Protein AF-A0A966MVF9-F1 (afdb_monomer_lite)

Structure (mmCIF, N/CA/C/O backbone):
data_AF-A0A966MVF9-F1
#
_entry.id   AF-A0A966MVF9-F1
#
loop_
_atom_site.group_PDB
_atom_site.id
_atom_site.type_symbol
_atom_site.label_atom_id
_atom_site.label_alt_id
_atom_site.label_comp_id
_atom_site.label_asym_id
_atom_site.label_entity_id
_atom_site.label_seq_id
_atom_site.pdbx_PDB_ins_code
_atom_site.Cartn_x
_atom_site.Cartn_y
_atom_site.Cartn_z
_atom_site.occupancy
_atom_site.B_iso_or_equiv
_atom_site.auth_seq_id
_atom_site.auth_comp_id
_atom_site.auth_asym_id
_atom_site.auth_atom_id
_atom_site.pdbx_PDB_model_num
ATOM 1 N N . MET A 1 1 ? -17.960 8.349 -10.274 1.00 30.38 1 MET A N 1
ATOM 2 C CA . MET A 1 1 ? -16.634 8.991 -10.365 1.00 30.38 1 MET A CA 1
ATOM 3 C C . MET A 1 1 ? -15.666 7.931 -10.858 1.00 30.38 1 MET A C 1
ATOM 5 O O . MET A 1 1 ? -14.978 7.306 -10.064 1.00 30.38 1 MET A O 1
ATOM 9 N N . GLU A 1 2 ? -15.721 7.643 -12.158 1.00 24.83 2 GLU A N 1
ATOM 10 C CA . GLU A 1 2 ? -14.693 6.853 -12.833 1.00 24.83 2 GLU A CA 1
ATOM 11 C C . GLU A 1 2 ? -13.454 7.734 -12.934 1.00 24.83 2 GLU A C 1
ATOM 13 O O . GLU A 1 2 ? -13.499 8.817 -13.516 1.00 24.83 2 GLU A O 1
ATOM 18 N N . ILE A 1 3 ? -12.357 7.304 -12.319 1.00 32.25 3 ILE A N 1
ATOM 19 C CA . ILE A 1 3 ? -11.051 7.876 -12.619 1.00 32.25 3 ILE A CA 1
ATOM 20 C C . ILE A 1 3 ? -10.684 7.311 -13.994 1.00 32.25 3 ILE A C 1
ATOM 22 O O . ILE A 1 3 ? -10.166 6.202 -14.096 1.00 32.25 3 ILE A O 1
ATOM 26 N N . CYS A 1 4 ? -11.026 8.047 -15.053 1.00 32.16 4 CYS A N 1
ATOM 27 C CA . CYS A 1 4 ? -10.585 7.763 -16.415 1.00 32.16 4 CYS A CA 1
ATOM 28 C C . CYS A 1 4 ? -9.057 7.904 -16.494 1.00 32.16 4 CYS A C 1
ATOM 30 O O . CYS A 1 4 ? -8.542 8.968 -16.828 1.00 32.16 4 CYS A O 1
ATOM 32 N N . LEU A 1 5 ? -8.320 6.834 -16.194 1.00 40.12 5 LEU A N 1
ATOM 33 C CA . LEU A 1 5 ? -6.911 6.697 -16.561 1.00 40.12 5 LEU A CA 1
ATOM 34 C C . LEU A 1 5 ? -6.837 6.176 -18.001 1.00 40.12 5 LEU A C 1
ATOM 36 O O . LEU A 1 5 ? -6.554 5.009 -18.247 1.00 40.12 5 LEU A O 1
ATOM 40 N N . HIS A 1 6 ? -7.095 7.053 -18.971 1.00 38.47 6 HIS A N 1
ATOM 41 C CA . HIS A 1 6 ? -6.626 6.841 -20.341 1.00 38.47 6 HIS A CA 1
ATOM 42 C C . HIS A 1 6 ? -5.128 7.195 -20.408 1.00 38.47 6 HIS A C 1
ATOM 44 O O . HIS A 1 6 ? -4.750 8.233 -20.939 1.00 38.47 6 HIS A O 1
ATOM 50 N N . PHE A 1 7 ? -4.275 6.336 -19.849 1.00 47.56 7 PHE A N 1
ATOM 51 C CA . PHE A 1 7 ? -2.851 6.253 -20.192 1.00 47.56 7 PHE A CA 1
ATOM 52 C C . PHE A 1 7 ? -2.624 4.830 -20.701 1.00 47.56 7 PHE A C 1
ATOM 54 O O . PHE A 1 7 ? -2.372 3.907 -19.939 1.00 47.56 7 PHE A O 1
ATOM 61 N N . LEU A 1 8 ? -2.842 4.632 -22.001 1.00 51.91 8 LEU A N 1
ATOM 62 C CA . LEU A 1 8 ? -2.945 3.311 -22.636 1.00 51.91 8 LEU A CA 1
ATOM 63 C C . LEU A 1 8 ? -1.617 2.526 -22.722 1.00 51.91 8 LEU A C 1
ATOM 65 O O . LEU A 1 8 ? -1.608 1.495 -23.380 1.00 51.91 8 LEU A O 1
ATOM 69 N N . ALA A 1 9 ? -0.531 2.988 -22.091 1.00 58.84 9 ALA A N 1
ATOM 70 C CA . ALA A 1 9 ? 0.788 2.347 -22.177 1.00 58.84 9 ALA A CA 1
ATOM 71 C C . ALA A 1 9 ? 1.581 2.300 -20.857 1.00 58.84 9 ALA A C 1
ATOM 73 O O . ALA A 1 9 ? 2.733 1.860 -20.837 1.00 58.84 9 ALA A O 1
ATOM 74 N N . GLU A 1 10 ? 1.013 2.822 -19.762 1.00 67.25 10 GLU A N 1
ATOM 75 C CA . GLU A 1 10 ? 1.723 2.958 -18.491 1.00 67.25 10 GLU A CA 1
ATOM 76 C C . GLU A 1 10 ? 0.838 2.493 -17.329 1.00 67.25 10 GLU A C 1
ATOM 78 O O . GLU A 1 10 ? -0.273 2.989 -17.127 1.00 67.25 10 GLU A O 1
ATOM 83 N N . ALA A 1 11 ? 1.334 1.533 -16.549 1.00 81.88 11 ALA A N 1
ATOM 84 C CA . ALA A 1 11 ? 0.628 0.936 -15.422 1.00 81.88 11 ALA A CA 1
ATOM 85 C C . ALA A 1 11 ? 1.346 1.224 -14.101 1.00 81.88 11 ALA A C 1
ATOM 87 O O . ALA A 1 11 ? 2.561 1.061 -13.981 1.00 81.88 11 ALA A O 1
ATOM 88 N N . TRP A 1 12 ? 0.576 1.603 -13.079 1.00 82.38 12 TRP A N 1
ATOM 89 C CA . TRP A 1 12 ? 1.078 1.715 -11.712 1.00 82.38 12 TRP A CA 1
ATOM 90 C C . TRP A 1 12 ? 1.088 0.344 -11.037 1.00 82.38 12 TRP A C 1
ATOM 92 O O . TRP A 1 12 ? 0.037 -0.254 -10.802 1.00 82.38 12 TRP A O 1
ATOM 102 N N . VAL A 1 13 ? 2.274 -0.131 -10.674 1.00 86.06 13 VAL A N 1
ATOM 103 C CA . VAL A 1 13 ? 2.489 -1.400 -9.978 1.00 86.06 13 VAL A CA 1
ATOM 104 C C . VAL A 1 13 ? 2.885 -1.114 -8.535 1.00 86.06 13 VAL A C 1
ATOM 106 O O . VAL A 1 13 ? 3.784 -0.320 -8.259 1.00 86.06 13 VAL A O 1
ATOM 109 N N . LEU A 1 14 ? 2.213 -1.758 -7.578 1.00 83.12 14 LEU A N 1
ATOM 110 C CA . LEU A 1 14 ? 2.594 -1.646 -6.173 1.00 83.12 14 LEU A CA 1
ATOM 111 C C . LEU A 1 14 ? 3.927 -2.370 -5.947 1.00 83.12 14 LEU A C 1
ATOM 113 O O . LEU A 1 14 ? 3.969 -3.599 -5.939 1.00 83.12 14 LEU A O 1
ATOM 117 N N . ARG A 1 15 ? 5.001 -1.614 -5.704 1.00 84.12 15 ARG A N 1
ATOM 118 C CA . ARG A 1 15 ? 6.316 -2.178 -5.377 1.00 84.12 15 ARG A CA 1
ATOM 119 C C . ARG A 1 15 ? 6.347 -2.695 -3.941 1.00 84.12 15 ARG A C 1
ATOM 121 O O . ARG A 1 15 ? 6.833 -3.795 -3.684 1.00 84.12 15 ARG A O 1
ATOM 128 N N . GLN A 1 16 ? 5.876 -1.894 -2.985 1.00 86.19 16 GLN A N 1
ATOM 129 C CA . GLN A 1 16 ? 5.868 -2.264 -1.565 1.00 86.19 16 GLN A CA 1
ATOM 130 C C . GLN A 1 16 ? 4.913 -1.411 -0.731 1.00 86.19 16 GLN A C 1
ATOM 132 O O . GLN A 1 16 ? 4.667 -0.241 -1.033 1.00 86.19 16 GLN A O 1
ATOM 137 N N . VAL A 1 17 ? 4.458 -1.980 0.385 1.00 88.12 17 VAL A N 1
ATOM 138 C CA . VAL A 1 17 ? 3.875 -1.221 1.495 1.00 88.12 17 VAL A CA 1
ATOM 139 C C . VAL A 1 17 ? 5.018 -0.860 2.442 1.00 88.12 17 VAL A C 1
ATOM 141 O O . VAL A 1 17 ? 5.553 -1.727 3.124 1.00 88.12 17 VAL A O 1
ATOM 144 N N . SER A 1 18 ? 5.435 0.404 2.472 1.00 86.56 18 SER A N 1
ATOM 145 C CA . SER A 1 18 ? 6.586 0.834 3.282 1.00 86.56 18 SER A CA 1
ATOM 146 C C . SER A 1 18 ? 6.214 1.140 4.729 1.00 86.56 18 SER A C 1
ATOM 148 O O . SER A 1 18 ? 7.049 1.041 5.626 1.00 86.56 18 SER A O 1
ATOM 150 N N . LYS A 1 19 ? 4.958 1.524 4.979 1.00 88.12 19 LYS A N 1
ATOM 151 C CA . LYS A 1 19 ? 4.466 1.787 6.331 1.00 88.12 19 LYS A CA 1
ATOM 152 C C . LYS A 1 19 ? 2.983 1.482 6.440 1.00 88.12 19 LYS A C 1
ATOM 154 O O . LYS A 1 19 ? 2.181 1.984 5.656 1.00 88.12 19 LYS A O 1
ATOM 159 N N . LEU A 1 20 ? 2.621 0.736 7.477 1.00 91.94 20 LEU A N 1
ATOM 160 C CA . LEU A 1 20 ? 1.240 0.525 7.889 1.00 91.94 20 LEU A CA 1
ATOM 161 C C . LEU A 1 20 ? 1.037 1.173 9.258 1.00 91.94 20 LEU A C 1
ATOM 163 O O . LEU A 1 20 ? 1.489 0.662 10.279 1.00 91.94 20 LEU A O 1
ATOM 167 N N . GLY A 1 21 ? 0.421 2.352 9.264 1.00 91.00 21 GLY A N 1
ATOM 168 C CA . GLY A 1 21 ? 0.056 3.061 10.485 1.00 91.00 21 GLY A CA 1
ATOM 169 C C . GLY A 1 21 ? -1.338 2.679 10.972 1.00 91.00 21 GLY A C 1
ATOM 170 O O . GLY A 1 21 ? -2.039 1.867 10.375 1.00 91.00 21 GLY A O 1
ATOM 171 N N . GLU A 1 22 ? -1.786 3.325 12.045 1.00 93.12 22 GLU A N 1
ATOM 172 C CA . GLU A 1 22 ? -3.137 3.102 12.566 1.00 93.12 22 GLU A CA 1
ATOM 173 C C . GLU A 1 22 ? -4.226 3.630 11.620 1.00 93.12 22 GLU A C 1
ATOM 175 O O . GLU A 1 22 ? -5.301 3.046 11.521 1.00 93.12 22 GLU A O 1
ATOM 180 N N . SER A 1 23 ? -3.938 4.728 10.923 1.00 94.00 23 SER A N 1
ATOM 181 C CA . SER A 1 23 ? -4.888 5.539 10.144 1.00 94.00 23 SER A CA 1
ATOM 182 C C . SER A 1 23 ? -4.366 5.910 8.756 1.00 94.00 23 SER A C 1
ATOM 184 O O . SER A 1 23 ? -5.042 6.611 8.010 1.00 94.00 23 SER A O 1
ATOM 186 N N . SER A 1 24 ? -3.164 5.468 8.395 1.00 93.88 24 SER A N 1
ATOM 187 C CA . SER A 1 24 ? -2.565 5.760 7.098 1.00 93.88 24 SER A CA 1
ATOM 188 C C . SER A 1 24 ? -1.695 4.613 6.613 1.00 93.88 24 SER A C 1
ATOM 190 O O . SER A 1 24 ? -1.141 3.861 7.415 1.00 93.88 24 SER A O 1
ATOM 192 N N . ILE A 1 25 ? -1.537 4.530 5.300 1.00 93.94 25 ILE A N 1
ATOM 193 C CA . ILE A 1 25 ? -0.701 3.551 4.615 1.00 93.94 25 ILE A CA 1
ATOM 194 C C . ILE A 1 25 ? 0.247 4.318 3.703 1.00 93.94 25 ILE A C 1
ATOM 196 O O . ILE A 1 25 ? -0.175 5.255 3.028 1.00 93.94 25 ILE A O 1
ATOM 200 N N . THR A 1 26 ? 1.515 3.929 3.681 1.00 92.81 26 THR A N 1
ATOM 201 C CA . THR A 1 26 ? 2.483 4.442 2.715 1.00 92.81 26 THR A CA 1
ATOM 202 C C . THR A 1 26 ? 2.818 3.343 1.718 1.00 92.81 26 THR A C 1
ATOM 204 O O . THR A 1 26 ? 3.240 2.250 2.101 1.00 92.81 26 THR A O 1
ATOM 207 N N . PHE A 1 27 ? 2.635 3.650 0.441 1.00 90.44 27 PHE A N 1
ATOM 208 C CA . PHE A 1 27 ? 2.973 2.799 -0.686 1.00 90.44 27 PHE A CA 1
ATOM 209 C C . PHE A 1 27 ? 4.170 3.379 -1.425 1.00 90.44 27 PHE A C 1
ATOM 211 O O . PHE A 1 27 ? 4.288 4.595 -1.571 1.00 90.44 27 PHE A O 1
ATOM 218 N N . VAL A 1 28 ? 5.022 2.500 -1.932 1.00 89.5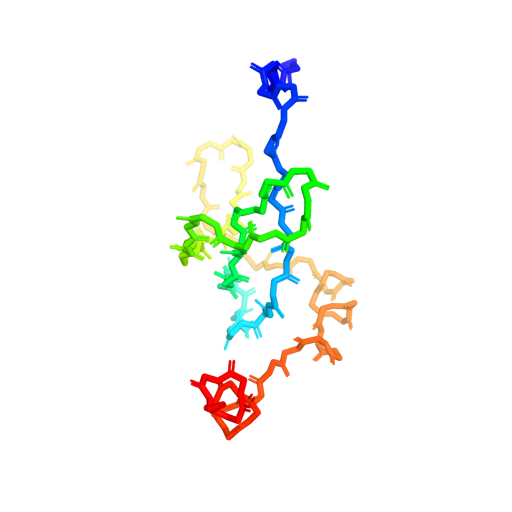0 28 VAL A N 1
ATOM 219 C CA . VAL A 1 28 ? 5.949 2.834 -3.012 1.00 89.50 28 VAL A CA 1
ATOM 220 C C . VAL A 1 28 ? 5.439 2.116 -4.250 1.00 89.50 28 VAL A C 1
ATOM 222 O O . VAL A 1 28 ? 5.174 0.912 -4.202 1.00 89.50 28 VAL A O 1
ATOM 225 N N . MET A 1 29 ? 5.254 2.864 -5.327 1.00 89.56 29 MET A N 1
ATOM 226 C CA . MET A 1 29 ? 4.681 2.381 -6.575 1.00 89.56 29 MET A CA 1
ATOM 227 C C . MET A 1 29 ? 5.612 2.699 -7.732 1.00 89.56 29 MET A C 1
ATOM 229 O O . MET A 1 29 ? 6.215 3.771 -7.766 1.00 89.56 29 MET A O 1
ATOM 233 N N . ASP A 1 30 ? 5.671 1.782 -8.683 1.00 90.25 30 ASP A N 1
ATOM 234 C CA . ASP A 1 30 ? 6.388 1.955 -9.936 1.00 90.25 30 ASP A CA 1
ATOM 235 C C . ASP A 1 30 ? 5.391 2.308 -11.025 1.00 90.25 30 ASP A C 1
ATOM 237 O O . ASP A 1 30 ? 4.359 1.652 -11.149 1.00 90.25 30 ASP A O 1
ATOM 241 N N . LEU A 1 31 ? 5.699 3.325 -11.818 1.00 88.56 31 LEU A N 1
ATOM 242 C CA . LEU A 1 31 ? 5.066 3.507 -13.112 1.00 88.56 31 LEU A CA 1
ATOM 243 C C . LEU A 1 31 ? 5.884 2.710 -14.117 1.00 88.56 31 LEU A C 1
ATOM 245 O O . LEU A 1 31 ? 7.059 3.017 -14.336 1.00 88.56 31 LEU A O 1
ATOM 249 N N . CYS A 1 32 ? 5.281 1.683 -14.695 1.00 87.31 32 CYS A N 1
ATOM 250 C CA . CYS A 1 32 ? 5.922 0.831 -15.683 1.00 87.31 32 CYS A CA 1
ATOM 251 C C . CYS A 1 32 ? 5.306 1.081 -17.053 1.00 87.31 32 CYS A C 1
ATOM 253 O O . CYS A 1 32 ? 4.086 1.151 -17.169 1.00 87.31 32 CYS A O 1
ATOM 255 N N . HIS A 1 33 ? 6.147 1.178 -18.078 1.00 86.62 33 HIS A N 1
ATOM 256 C CA . HIS A 1 33 ? 5.708 1.090 -19.467 1.00 86.62 33 HIS A CA 1
ATOM 257 C C . HIS A 1 33 ? 5.296 -0.365 -19.777 1.00 86.62 33 HIS A C 1
ATOM 259 O O . HIS A 1 33 ? 5.732 -1.294 -19.095 1.00 86.62 33 HIS A O 1
ATOM 265 N N . ASP A 1 34 ? 4.491 -0.583 -20.818 1.00 84.44 34 ASP A N 1
ATOM 266 C CA . ASP A 1 34 ? 4.067 -1.912 -21.300 1.00 84.44 34 ASP A CA 1
ATOM 267 C C . ASP A 1 34 ? 5.194 -2.944 -21.508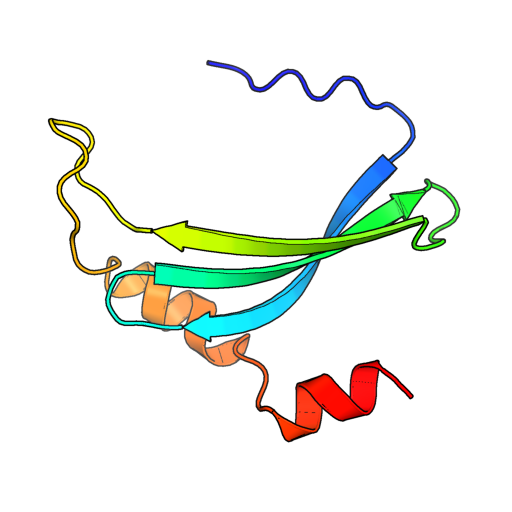 1.00 84.44 34 ASP A C 1
ATOM 269 O O . ASP A 1 34 ? 4.955 -4.146 -21.417 1.00 84.44 34 ASP A O 1
ATOM 273 N N . ASP A 1 35 ? 6.427 -2.503 -21.779 1.00 85.38 35 ASP A N 1
ATOM 274 C CA . ASP A 1 35 ? 7.597 -3.382 -21.922 1.00 85.38 35 ASP A CA 1
ATOM 275 C C . ASP A 1 35 ? 8.168 -3.860 -20.568 1.00 85.38 35 ASP A C 1
ATOM 277 O O . ASP A 1 35 ? 9.172 -4.570 -20.522 1.00 85.38 35 ASP A O 1
ATOM 281 N N . GLY A 1 36 ? 7.527 -3.478 -19.459 1.00 81.12 36 GLY A N 1
ATOM 282 C CA . GLY A 1 36 ? 7.924 -3.797 -18.091 1.00 81.12 36 GLY A CA 1
ATOM 283 C C . GLY A 1 36 ? 8.973 -2.849 -17.510 1.00 81.12 36 GLY A C 1
ATOM 284 O O . GLY A 1 36 ? 9.339 -2.992 -16.342 1.00 81.12 36 GLY A O 1
ATOM 285 N N . ARG A 1 37 ? 9.459 -1.863 -18.275 1.00 87.94 37 ARG A N 1
ATOM 286 C CA . ARG A 1 37 ? 10.447 -0.897 -17.792 1.00 87.94 37 ARG A CA 1
ATOM 287 C C . ARG A 1 37 ? 9.801 0.104 -16.840 1.00 87.94 37 ARG A C 1
ATOM 289 O O . ARG A 1 37 ? 8.877 0.822 -17.216 1.00 87.94 37 ARG A O 1
ATOM 296 N N . THR A 1 38 ? 10.349 0.233 -15.633 1.00 88.75 38 THR A N 1
ATOM 297 C CA . THR A 1 38 ? 9.998 1.332 -14.724 1.00 88.75 38 THR A CA 1
ATOM 298 C C . THR A 1 38 ? 10.455 2.669 -15.310 1.00 88.75 38 THR A C 1
ATOM 300 O O . THR A 1 38 ? 11.645 2.873 -15.546 1.00 88.75 38 THR A O 1
ATOM 303 N N . VAL A 1 39 ? 9.515 3.588 -15.526 1.00 92.75 39 VAL A N 1
ATOM 304 C CA . VAL A 1 39 ? 9.770 4.951 -16.025 1.00 92.75 39 VAL A CA 1
ATOM 305 C C . VAL A 1 39 ? 9.700 6.001 -14.917 1.00 92.75 39 VAL A C 1
ATOM 307 O O . VAL A 1 39 ? 10.311 7.060 -15.036 1.00 92.75 39 VAL A O 1
ATOM 310 N N . ALA A 1 40 ? 9.007 5.701 -13.815 1.00 89.56 40 ALA A N 1
ATOM 311 C CA . ALA A 1 40 ? 8.971 6.548 -12.629 1.00 89.56 40 ALA A CA 1
ATOM 312 C C . ALA A 1 40 ? 8.720 5.730 -11.356 1.00 89.56 40 ALA A C 1
ATOM 314 O O . ALA A 1 40 ? 8.189 4.623 -11.406 1.00 89.56 40 ALA A O 1
ATOM 315 N N . VAL A 1 41 ? 9.061 6.311 -10.205 1.00 89.75 41 VAL A N 1
ATOM 316 C CA . VAL A 1 41 ? 8.738 5.768 -8.881 1.00 89.75 41 VAL A CA 1
ATOM 317 C C . VAL A 1 41 ? 8.024 6.848 -8.079 1.00 89.75 41 VAL A C 1
ATOM 319 O O . VAL A 1 41 ? 8.482 7.989 -8.022 1.00 89.75 41 VAL A O 1
ATOM 322 N N . ALA A 1 42 ? 6.915 6.493 -7.436 1.00 89.25 42 ALA A N 1
ATOM 323 C CA . ALA A 1 42 ? 6.152 7.381 -6.570 1.00 89.25 42 ALA A CA 1
ATOM 324 C C . ALA A 1 42 ? 6.049 6.816 -5.153 1.00 89.25 42 ALA A C 1
ATOM 326 O O . ALA A 1 42 ? 5.861 5.618 -4.946 1.00 89.25 42 ALA A O 1
ATOM 327 N N . THR A 1 43 ? 6.120 7.703 -4.160 1.00 91.06 43 THR A N 1
ATOM 328 C CA . THR A 1 43 ? 5.734 7.389 -2.781 1.00 91.06 43 THR A CA 1
ATOM 329 C C . THR A 1 43 ? 4.383 8.029 -2.501 1.00 91.06 43 THR A C 1
ATOM 331 O O . THR A 1 43 ? 4.257 9.250 -2.554 1.00 91.06 43 THR A O 1
ATOM 334 N N . MET A 1 44 ? 3.376 7.214 -2.195 1.00 91.81 44 MET A N 1
ATOM 335 C CA . MET A 1 44 ? 2.013 7.666 -1.929 1.00 91.81 44 MET A CA 1
ATOM 336 C C . MET A 1 44 ? 1.641 7.407 -0.474 1.00 91.81 44 MET A C 1
ATOM 338 O O . MET A 1 44 ? 1.807 6.299 0.031 1.00 91.81 44 MET A O 1
ATOM 342 N N . VAL A 1 45 ? 1.092 8.418 0.197 1.00 92.75 45 VAL A N 1
ATOM 343 C CA . VAL A 1 45 ? 0.520 8.276 1.539 1.00 92.75 45 VAL A CA 1
ATOM 344 C C . VAL A 1 45 ? -0.995 8.360 1.429 1.00 92.75 45 VAL A C 1
ATOM 346 O O . VAL A 1 45 ? -1.536 9.389 1.037 1.00 92.75 45 VAL A O 1
ATOM 349 N N . VAL A 1 46 ? -1.682 7.284 1.802 1.00 92.88 46 VAL A N 1
ATOM 350 C CA . VAL A 1 46 ? -3.145 7.213 1.842 1.00 92.88 46 VAL A CA 1
ATOM 351 C C . VAL A 1 46 ? -3.600 7.303 3.289 1.00 92.88 46 VAL A C 1
ATOM 353 O O . VAL A 1 46 ? -3.142 6.536 4.135 1.00 92.88 46 VAL A O 1
ATOM 356 N N . VAL A 1 47 ? -4.506 8.231 3.587 1.00 93.94 47 VAL A N 1
ATOM 357 C CA . VAL A 1 47 ? -5.056 8.440 4.933 1.00 93.94 47 VAL A CA 1
ATOM 358 C C . VAL A 1 47 ? -6.511 7.989 4.959 1.00 93.94 47 VAL A C 1
ATOM 360 O O . VAL A 1 47 ? -7.297 8.346 4.086 1.00 93.94 47 VAL A O 1
ATOM 363 N N . CYS A 1 48 ? -6.878 7.202 5.968 1.00 95.19 48 CYS A N 1
ATOM 364 C CA . CYS A 1 48 ? -8.257 6.803 6.192 1.00 95.19 48 CYS A CA 1
ATOM 365 C C . CYS A 1 48 ? -9.022 7.954 6.843 1.00 95.19 48 CYS A C 1
ATOM 367 O O . CYS A 1 48 ? -8.668 8.433 7.924 1.00 95.19 48 CYS A O 1
ATOM 369 N N . VAL A 1 49 ? -10.083 8.380 6.174 1.00 95.19 49 VAL A N 1
ATOM 370 C CA . VAL A 1 49 ? -10.911 9.515 6.570 1.00 95.19 49 VAL A CA 1
ATOM 371 C C . VAL A 1 49 ? -12.385 9.135 6.522 1.00 95.19 49 VAL A C 1
ATOM 373 O O . VAL A 1 49 ? -12.771 8.172 5.855 1.00 95.19 49 VAL A O 1
ATOM 376 N N . THR A 1 50 ? -13.218 9.853 7.264 1.00 93.75 50 THR A N 1
ATOM 377 C CA . THR A 1 50 ? -14.669 9.824 7.080 1.00 93.75 50 THR A CA 1
ATOM 378 C C . THR A 1 50 ? -15.024 10.516 5.767 1.00 93.75 50 THR A C 1
ATOM 380 O O . THR A 1 50 ? -14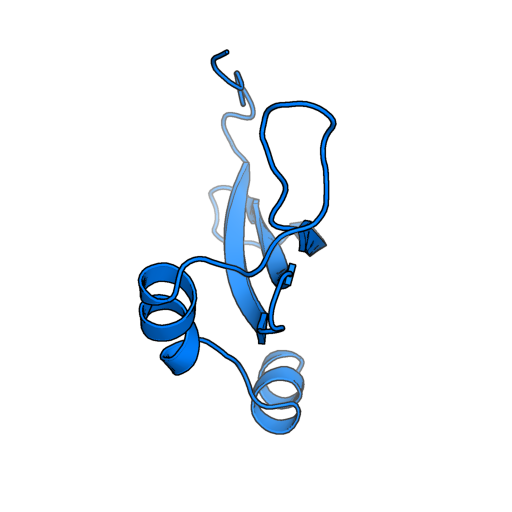.376 11.485 5.379 1.00 93.75 50 THR A O 1
ATOM 383 N N . VAL A 1 51 ? -16.044 10.012 5.067 1.00 88.69 51 VAL A N 1
ATOM 384 C CA . VAL A 1 51 ? -16.513 10.633 3.813 1.00 88.69 51 VAL A CA 1
ATOM 385 C C . VAL A 1 51 ? -17.077 12.023 4.093 1.00 88.69 51 VAL A C 1
ATOM 387 O O . VAL A 1 51 ? -16.838 12.956 3.334 1.00 88.69 51 VAL A O 1
ATOM 390 N N . ASP A 1 52 ? -17.775 12.162 5.219 1.00 89.50 52 ASP A N 1
ATOM 391 C CA . ASP A 1 52 ? -18.228 13.453 5.709 1.00 89.50 52 ASP A CA 1
ATOM 392 C C . ASP A 1 52 ? -17.092 14.163 6.460 1.00 89.50 52 ASP A C 1
ATOM 394 O O . ASP A 1 52 ? -16.476 13.591 7.366 1.00 89.50 52 ASP A O 1
ATOM 398 N N . GLY A 1 53 ? -16.765 15.384 6.040 1.00 84.94 53 GLY A N 1
ATOM 399 C CA . GLY A 1 53 ? -15.771 16.249 6.683 1.00 84.94 53 GLY A CA 1
ATOM 400 C C . GLY A 1 53 ? -14.301 15.810 6.612 1.00 84.94 53 GLY A C 1
ATOM 401 O O . GLY A 1 53 ? -13.461 16.493 7.191 1.00 84.94 53 GLY A O 1
ATOM 402 N N . PHE A 1 54 ? -13.962 14.703 5.935 1.00 89.62 54 PHE A N 1
ATOM 403 C CA . PHE A 1 54 ? -12.584 14.190 5.807 1.00 89.62 54 PHE A CA 1
ATOM 404 C C . PHE A 1 54 ? -11.848 14.015 7.152 1.00 89.62 54 PHE A C 1
ATOM 406 O O . PHE A 1 54 ? -10.620 14.106 7.237 1.00 89.62 54 PHE A O 1
ATOM 413 N N . GLY A 1 55 ? -12.597 13.729 8.220 1.00 93.38 55 GLY A N 1
ATOM 414 C CA . GLY A 1 55 ? -12.057 13.511 9.555 1.00 93.38 55 GLY A CA 1
ATOM 415 C C . GLY A 1 55 ? -11.211 12.243 9.602 1.00 93.38 55 GLY A C 1
ATOM 416 O O . GLY A 1 55 ? -11.659 11.165 9.213 1.00 93.38 55 GLY A O 1
ATOM 417 N N . LYS A 1 56 ? -9.973 12.350 10.087 1.00 94.88 56 LYS A N 1
ATOM 418 C CA . LYS A 1 56 ? -9.060 11.208 10.196 1.00 94.88 56 LYS A CA 1
ATOM 419 C C . LYS A 1 56 ? -9.646 10.130 11.110 1.00 94.88 56 LYS A C 1
ATOM 421 O O . LYS A 1 56 ? -10.086 10.417 12.219 1.00 94.88 56 LYS A O 1
ATOM 426 N N . ARG A 1 57 ? -9.594 8.876 10.664 1.00 95.31 57 ARG A N 1
ATOM 427 C CA . ARG A 1 57 ? -10.075 7.711 11.417 1.00 95.31 57 ARG A CA 1
ATOM 428 C C . ARG A 1 57 ? -9.091 6.545 11.332 1.00 95.31 57 ARG A C 1
ATOM 430 O O . ARG A 1 57 ? -8.262 6.503 10.421 1.00 95.31 57 ARG A O 1
ATOM 437 N N . PRO A 1 58 ? -9.178 5.573 12.251 1.00 96.19 58 PRO A N 1
ATOM 438 C CA . PRO A 1 58 ? -8.425 4.337 12.126 1.00 96.19 58 PRO A CA 1
ATOM 439 C C . PRO A 1 58 ? -8.778 3.593 10.835 1.00 96.19 58 PRO A C 1
ATOM 441 O O . PRO A 1 58 ? -9.936 3.553 10.402 1.00 96.19 58 PRO A O 1
ATOM 444 N N . LEU A 1 59 ? -7.771 2.953 10.249 1.00 95.06 59 LEU A N 1
ATOM 445 C CA . LEU A 1 59 ? -7.965 1.969 9.197 1.00 95.06 59 LEU A CA 1
ATOM 446 C C . LEU A 1 59 ? -8.857 0.840 9.730 1.00 95.06 59 LEU A C 1
ATOM 448 O O . LEU A 1 59 ? -8.654 0.385 10.863 1.00 95.06 59 LEU A O 1
ATOM 452 N N . PRO A 1 60 ? -9.819 0.350 8.928 1.00 94.19 60 PRO A N 1
ATOM 453 C CA . PRO A 1 60 ? -10.578 -0.839 9.282 1.00 94.19 60 PRO A CA 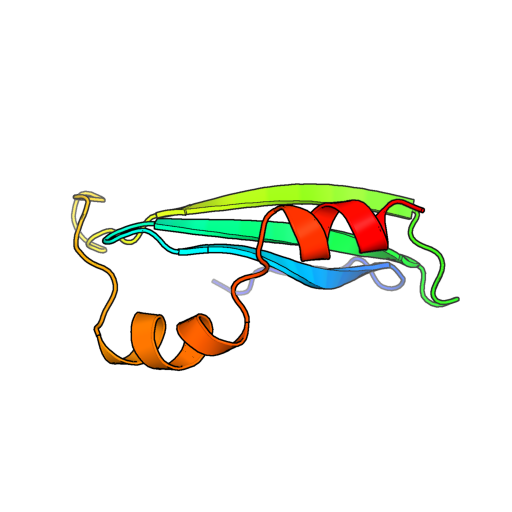1
ATOM 454 C C . PRO A 1 60 ? -9.639 -1.998 9.622 1.00 94.19 60 PRO A C 1
ATOM 456 O O . PRO A 1 60 ? -8.635 -2.208 8.937 1.00 94.19 60 PRO A O 1
ATOM 459 N N . ARG A 1 61 ? -9.978 -2.779 10.654 1.00 93.69 61 ARG A N 1
ATOM 460 C CA . ARG A 1 61 ? -9.130 -3.889 11.114 1.00 93.69 61 ARG A CA 1
ATOM 461 C C . ARG A 1 61 ? -8.791 -4.858 9.978 1.00 93.69 61 ARG A C 1
ATOM 463 O O . ARG A 1 61 ? -7.620 -5.158 9.791 1.00 93.69 61 ARG A O 1
ATOM 470 N N . VAL A 1 62 ? -9.791 -5.220 9.170 1.00 94.19 62 VAL A N 1
ATOM 471 C CA . VAL A 1 62 ? -9.637 -6.098 7.999 1.00 94.19 62 VAL A CA 1
ATOM 472 C C . VAL A 1 62 ? -8.604 -5.581 6.993 1.00 94.19 62 VAL A C 1
ATOM 474 O O . VAL A 1 62 ? -7.834 -6.362 6.454 1.00 94.19 62 VAL A O 1
ATOM 477 N N . VAL A 1 63 ? -8.523 -4.262 6.782 1.00 90.75 63 VAL A N 1
ATOM 478 C CA . VAL A 1 63 ? -7.538 -3.659 5.870 1.00 90.75 63 VAL A CA 1
ATOM 479 C C . VAL A 1 63 ? -6.135 -3.778 6.455 1.00 90.75 63 VAL A C 1
ATOM 481 O O . VAL A 1 63 ? -5.200 -4.127 5.742 1.00 90.75 63 VAL A O 1
ATOM 484 N N . ARG A 1 64 ? -5.978 -3.526 7.760 1.00 90.62 64 ARG A N 1
ATOM 485 C CA . ARG A 1 64 ? -4.675 -3.677 8.424 1.00 90.62 64 ARG A CA 1
ATOM 486 C C . ARG A 1 64 ? -4.212 -5.129 8.423 1.00 90.62 64 ARG A C 1
ATOM 488 O O . ARG A 1 64 ? -3.059 -5.384 8.113 1.00 90.62 64 ARG A O 1
ATOM 495 N N . GLU A 1 65 ? -5.101 -6.064 8.740 1.00 91.88 65 GLU A N 1
ATOM 496 C CA . GLU A 1 65 ? -4.801 -7.499 8.749 1.00 91.88 65 GLU A CA 1
ATOM 497 C C . GLU A 1 65 ? -4.430 -8.002 7.350 1.00 91.88 65 GLU A C 1
ATOM 499 O O . GLU A 1 65 ? -3.444 -8.716 7.204 1.00 91.88 65 GLU A O 1
ATOM 504 N N . ALA A 1 66 ? -5.157 -7.573 6.314 1.00 90.31 66 ALA A N 1
ATOM 505 C CA . ALA A 1 66 ? -4.868 -7.954 4.935 1.00 90.31 66 ALA A CA 1
ATOM 506 C C . ALA A 1 66 ? -3.545 -7.373 4.415 1.00 90.31 66 ALA A C 1
ATOM 508 O O . ALA A 1 66 ? -2.861 -8.026 3.634 1.00 90.31 66 ALA A O 1
ATOM 509 N N . LEU A 1 67 ? -3.176 -6.156 4.833 1.00 88.56 67 LEU A N 1
ATOM 510 C CA . LEU A 1 67 ? -1.954 -5.490 4.373 1.00 88.56 67 LEU A CA 1
ATOM 511 C C . LEU A 1 67 ? -0.717 -5.814 5.213 1.00 88.56 67 LEU A C 1
ATOM 513 O O . LEU A 1 67 ? 0.393 -5.650 4.713 1.00 88.56 67 LEU A O 1
ATOM 517 N N . ALA A 1 68 ? -0.883 -6.279 6.453 1.00 87.94 68 ALA A N 1
ATOM 518 C CA . ALA A 1 68 ? 0.222 -6.600 7.354 1.00 87.94 68 ALA A CA 1
ATOM 519 C C . ALA A 1 68 ? 1.289 -7.529 6.733 1.00 87.94 68 ALA A C 1
ATOM 521 O O . ALA A 1 68 ? 2.469 -7.219 6.893 1.00 87.94 68 ALA A O 1
ATOM 522 N N . PRO A 1 69 ? 0.941 -8.590 5.971 1.00 87.19 69 PRO A N 1
ATOM 523 C CA . PRO A 1 69 ? 1.937 -9.460 5.335 1.00 87.19 69 PRO A CA 1
ATOM 524 C C . PRO A 1 69 ? 2.769 -8.778 4.243 1.00 87.19 69 PRO A C 1
ATOM 526 O O . PRO A 1 69 ? 3.835 -9.269 3.888 1.00 87.19 69 PRO A O 1
ATOM 529 N N . PHE A 1 70 ? 2.281 -7.668 3.686 1.00 84.25 70 PHE A N 1
ATOM 530 C CA . PHE A 1 70 ? 2.917 -6.959 2.574 1.00 84.25 70 PHE A CA 1
ATOM 531 C C . PHE A 1 70 ? 3.779 -5.778 3.032 1.00 84.25 70 PHE A C 1
ATOM 533 O O . PHE A 1 70 ? 4.374 -5.095 2.193 1.00 84.25 70 PHE A O 1
ATOM 540 N N . VAL A 1 71 ? 3.836 -5.515 4.343 1.00 87.00 71 VAL A N 1
ATOM 541 C CA . VAL A 1 71 ? 4.679 -4.462 4.911 1.00 87.00 71 VAL A CA 1
ATOM 542 C C . VAL A 1 71 ? 6.137 -4.878 4.785 1.00 87.00 71 VAL A C 1
ATOM 544 O O . VAL A 1 71 ? 6.573 -5.839 5.417 1.00 87.00 71 VAL A O 1
ATOM 547 N N . CYS A 1 72 ? 6.896 -4.142 3.977 1.00 84.56 72 CYS A N 1
ATOM 548 C CA . CYS A 1 72 ? 8.329 -4.365 3.864 1.00 84.56 72 CYS A CA 1
ATOM 549 C C . CYS A 1 72 ? 9.048 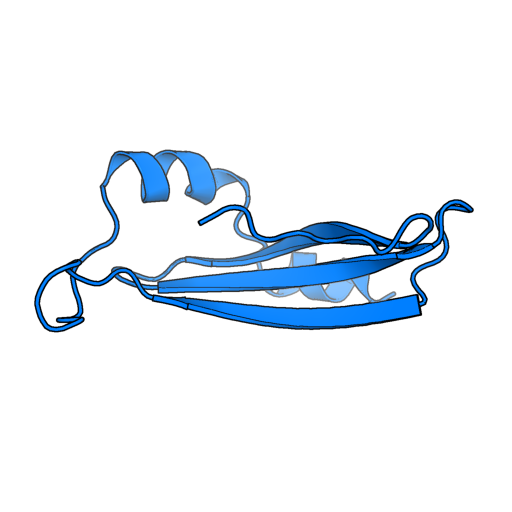-3.830 5.100 1.00 84.56 72 CYS A C 1
ATOM 551 O O . CYS A 1 72 ? 8.805 -2.703 5.541 1.00 84.56 72 CYS A O 1
ATOM 553 N N . THR A 1 73 ? 9.990 -4.614 5.625 1.00 78.38 73 THR A N 1
ATOM 554 C CA . THR A 1 73 ? 10.952 -4.084 6.594 1.00 78.38 73 THR A CA 1
ATOM 555 C C . THR A 1 73 ? 11.906 -3.103 5.902 1.00 78.38 73 THR A C 1
ATOM 557 O O . THR A 1 73 ? 12.102 -3.179 4.682 1.00 78.38 73 THR A O 1
ATOM 560 N N . PRO A 1 74 ? 12.542 -2.182 6.646 1.00 72.00 74 PRO A N 1
ATOM 561 C CA . PRO A 1 74 ? 13.563 -1.305 6.082 1.00 72.00 74 PRO A CA 1
ATOM 562 C C . PRO A 1 74 ? 14.700 -2.067 5.384 1.00 72.00 74 PRO A C 1
ATOM 564 O O . PRO A 1 74 ? 15.199 -1.595 4.364 1.00 72.00 74 PRO A O 1
ATOM 567 N N . GLU A 1 75 ? 15.095 -3.245 5.885 1.00 72.44 75 GLU A N 1
ATOM 568 C CA . GLU A 1 75 ? 16.110 -4.079 5.226 1.00 72.44 75 GLU A CA 1
ATOM 569 C C . GLU A 1 75 ? 15.613 -4.624 3.882 1.00 72.44 75 GLU A C 1
ATOM 571 O O . GLU A 1 75 ? 16.317 -4.522 2.879 1.00 72.44 75 GLU A O 1
ATOM 576 N N . GLN A 1 76 ? 14.378 -5.136 3.830 1.00 76.31 76 GLN A N 1
ATOM 577 C CA . GLN A 1 76 ? 13.767 -5.627 2.590 1.00 76.31 76 GLN A CA 1
ATOM 578 C C . GLN A 1 76 ? 13.588 -4.515 1.552 1.00 76.31 76 GLN A C 1
ATOM 580 O O . GLN A 1 76 ? 13.731 -4.758 0.356 1.00 76.31 76 GLN A O 1
ATOM 585 N N . ALA A 1 77 ? 13.290 -3.295 2.002 1.00 70.06 77 ALA A N 1
ATOM 586 C CA . ALA A 1 77 ? 13.172 -2.136 1.128 1.00 70.06 77 ALA A CA 1
ATOM 587 C C . ALA A 1 77 ? 14.522 -1.760 0.493 1.00 70.06 77 ALA A C 1
ATOM 589 O O . ALA A 1 77 ? 14.561 -1.440 -0.693 1.00 70.06 77 ALA A O 1
ATOM 590 N N . ARG A 1 78 ? 15.622 -1.824 1.260 1.00 68.00 78 ARG A N 1
ATOM 591 C CA . ARG A 1 78 ? 16.982 -1.539 0.767 1.00 68.00 78 ARG A CA 1
ATOM 592 C C . ARG A 1 78 ? 17.464 -2.579 -0.238 1.00 68.00 78 ARG A C 1
ATOM 594 O O . ARG A 1 78 ? 17.959 -2.196 -1.286 1.00 68.00 78 ARG A O 1
ATOM 601 N N . ALA A 1 79 ? 17.226 -3.862 0.027 1.00 71.44 79 ALA A N 1
ATOM 602 C CA . ALA A 1 79 ? 17.611 -4.954 -0.873 1.00 71.44 79 ALA A C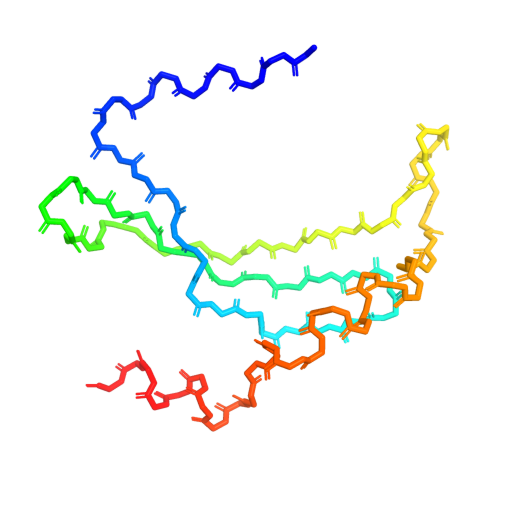A 1
ATOM 603 C C . ALA A 1 79 ? 16.905 -4.921 -2.247 1.00 71.44 79 ALA A C 1
ATOM 605 O O . ALA A 1 79 ? 17.275 -5.667 -3.141 1.00 71.44 79 ALA A O 1
ATOM 606 N N . ARG A 1 80 ? 15.867 -4.091 -2.421 1.00 66.25 80 ARG A N 1
ATOM 607 C CA . ARG A 1 80 ? 15.165 -3.884 -3.703 1.00 66.25 80 ARG A CA 1
ATOM 608 C C . ARG A 1 80 ? 15.669 -2.662 -4.485 1.00 66.25 80 ARG A C 1
ATOM 610 O O . ARG A 1 80 ? 15.087 -2.329 -5.518 1.00 66.25 80 ARG A O 1
ATOM 617 N N . LEU A 1 81 ? 16.654 -1.944 -3.942 1.00 55.78 81 LEU A N 1
ATOM 618 C CA . LEU A 1 81 ? 17.319 -0.799 -4.574 1.00 55.78 81 LEU A CA 1
ATOM 619 C C . LEU A 1 81 ? 18.701 -1.164 -5.145 1.00 55.78 81 LEU A C 1
ATOM 621 O O . LEU A 1 81 ? 19.258 -0.355 -5.884 1.00 55.78 81 LEU A O 1
ATOM 625 N N . GLU A 1 82 ? 19.230 -2.337 -4.785 1.00 45.22 82 GLU A N 1
ATOM 626 C CA . GLU A 1 82 ? 20.467 -2.944 -5.303 1.00 45.22 82 GLU A CA 1
ATOM 627 C C . GLU A 1 82 ? 20.151 -3.915 -6.448 1.00 45.22 82 GLU A C 1
ATOM 629 O O . GLU A 1 82 ? 20.971 -3.985 -7.390 1.00 45.22 82 GLU A O 1
#

Radius of gyration: 14.95 Å; chains: 1; bounding box: 39×26×35 Å

Sequence (82 aa):
MEICLHFLAEAWVLRQVSKLGESSITFVMDLCHDDGRTVAVATMVVVCVTVDGFGKRPLPRVVREALAPFVCTPEQARARLE

Secondary structure (DSSP, 8-state):
-------TTEEEEEEEEEEE-SSEEEEEEEEEETTS-EEEEEEEEEE-B-TTTT-B-PPPHHHHHHHGGGB--HHHHHTTT-

pLDDT: mean 81.31, std 17.45, range [24.83, 96.19]

Foldseek 3Di:
DPPPPPPVFWDKAFPAFADDDQFKTWTWIFTAGNVRDGPDIDIDIGGHADPPPRHGDGDDPVVCVVRVVRHDDPVRVVVVVD